Protein AF-A0A4Y2C3M4-F1 (afdb_monomer_lite)

Sequence (112 aa):
MERENYKQCSCSTTVNTCKIFLRSLITLNELILRLKEQERGSSRIVQQREESSLNKMRYDCFNKLVGQASSAILFSKLPPTTEATHQHYLRTFHQEQTWQGQCLNPSSWGWK

Foldseek 3Di:
DDDDPPPPPPPVVVVVVVVVVVVVVVVVVVVVVVVVVVVVVVVVVVLVVVLVVLVVQQVVQVVVCVVPDPDDDDPVSGDDHSVVVVVVVLVVVCVVCVVVVNPDPSVVSVDD

Organism: Araneus ventricosus (NCBI:txid182803)

Structure (mmCIF, N/CA/C/O backbone):
data_AF-A0A4Y2C3M4-F1
#
_entry.id   AF-A0A4Y2C3M4-F1
#
loop_
_atom_site.group_PDB
_atom_site.id
_atom_site.type_symbol
_atom_site.label_atom_id
_atom_site.label_alt_id
_atom_site.label_comp_id
_atom_site.label_asym_id
_atom_site.label_entity_id
_atom_site.label_seq_id
_atom_site.pdbx_PDB_ins_code
_atom_site.Cartn_x
_atom_site.Cartn_y
_atom_site.Cartn_z
_atom_site.occupancy
_atom_site.B_iso_or_equiv
_atom_site.auth_seq_id
_atom_site.auth_comp_id
_atom_site.auth_asym_id
_atom_site.auth_atom_id
_atom_site.pdbx_PDB_model_num
ATOM 1 N N . MET A 1 1 ? 35.679 -3.285 -65.256 1.00 35.97 1 MET A N 1
ATOM 2 C CA . MET A 1 1 ? 36.237 -3.999 -64.087 1.00 35.97 1 MET A CA 1
ATOM 3 C C . MET A 1 1 ? 36.825 -2.938 -63.169 1.00 35.97 1 MET A C 1
ATOM 5 O O . MET A 1 1 ? 37.995 -2.597 -63.287 1.00 35.97 1 MET A O 1
ATOM 9 N N . GLU A 1 2 ? 35.969 -2.312 -62.364 1.00 39.72 2 GLU A N 1
ATOM 10 C CA . GLU A 1 2 ? 36.340 -1.224 -61.455 1.00 39.72 2 GL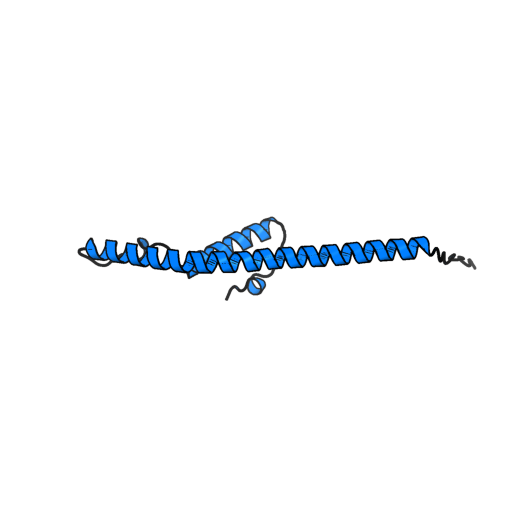U A CA 1
ATOM 11 C C . GLU A 1 2 ? 36.899 -1.834 -60.168 1.00 39.72 2 GLU A C 1
ATOM 13 O O . GLU A 1 2 ? 36.221 -2.598 -59.486 1.00 39.72 2 GLU A O 1
ATOM 18 N N . ARG A 1 3 ? 38.171 -1.559 -59.863 1.00 42.91 3 ARG A N 1
ATOM 19 C CA . ARG A 1 3 ? 38.754 -1.860 -58.553 1.00 42.91 3 ARG A CA 1
ATOM 20 C C . ARG A 1 3 ? 38.624 -0.617 -57.691 1.00 42.91 3 ARG A C 1
ATOM 22 O O . ARG A 1 3 ? 39.464 0.278 -57.770 1.00 42.91 3 ARG A O 1
ATOM 29 N N . GLU A 1 4 ? 37.583 -0.579 -56.870 1.00 46.50 4 GLU A N 1
ATOM 30 C CA . GLU A 1 4 ? 37.468 0.397 -55.793 1.00 46.50 4 GLU A CA 1
ATOM 31 C C . GLU A 1 4 ? 38.593 0.159 -54.780 1.00 46.50 4 GLU A C 1
ATOM 33 O O . GLU A 1 4 ? 38.661 -0.853 -54.081 1.00 46.50 4 GLU A O 1
ATOM 38 N N . ASN A 1 5 ? 39.541 1.092 -54.756 1.00 43.75 5 ASN A N 1
ATOM 39 C CA . ASN A 1 5 ? 40.652 1.111 -53.821 1.00 43.75 5 ASN A CA 1
ATOM 40 C C . ASN A 1 5 ? 40.137 1.694 -52.497 1.00 43.75 5 ASN A C 1
ATOM 42 O O . ASN A 1 5 ? 40.229 2.901 -52.260 1.00 43.75 5 ASN A O 1
ATOM 46 N N . TYR A 1 6 ? 39.557 0.848 -51.644 1.00 48.50 6 TYR A N 1
ATOM 47 C CA . TYR A 1 6 ? 39.249 1.221 -50.265 1.00 48.50 6 TYR A CA 1
ATOM 48 C C . TYR A 1 6 ? 40.568 1.515 -49.545 1.00 48.50 6 TYR A C 1
ATOM 50 O O . TYR A 1 6 ? 41.274 0.618 -49.082 1.00 48.50 6 TYR A O 1
ATOM 58 N N . LYS A 1 7 ? 40.937 2.798 -49.486 1.00 51.00 7 LYS A N 1
ATOM 59 C CA . LYS A 1 7 ? 42.059 3.269 -48.680 1.00 51.00 7 LYS A CA 1
ATOM 60 C C . LYS A 1 7 ? 41.729 2.999 -47.217 1.00 51.00 7 LYS A C 1
ATOM 62 O O . LYS A 1 7 ? 40.990 3.751 -46.585 1.00 51.00 7 LYS A O 1
ATOM 67 N N . GLN A 1 8 ? 42.291 1.923 -46.680 1.00 48.84 8 GLN A N 1
ATOM 68 C CA . GLN A 1 8 ? 42.281 1.632 -45.255 1.00 48.84 8 GLN A CA 1
ATOM 69 C C . GLN A 1 8 ? 43.122 2.699 -44.541 1.00 48.84 8 GLN A C 1
ATOM 71 O O . GLN A 1 8 ? 44.339 2.584 -44.415 1.00 48.84 8 GLN A O 1
ATOM 76 N N . CYS A 1 9 ? 42.484 3.795 -44.133 1.00 42.91 9 CYS A N 1
ATOM 77 C CA . CYS A 1 9 ? 43.149 4.870 -43.412 1.00 42.91 9 CYS A CA 1
ATOM 78 C C . CYS A 1 9 ? 43.315 4.458 -41.942 1.00 42.91 9 CYS A C 1
ATOM 80 O O . CYS A 1 9 ? 42.418 4.642 -41.121 1.00 42.91 9 CYS A O 1
ATOM 82 N N . SER A 1 10 ? 44.466 3.878 -41.600 1.00 53.47 10 SER A N 1
ATOM 83 C CA . SER A 1 10 ? 44.860 3.598 -40.217 1.00 53.47 10 SER A CA 1
ATOM 84 C C . SER A 1 10 ? 45.382 4.873 -39.542 1.00 53.47 10 SER A C 1
ATOM 86 O O . SER A 1 10 ? 46.562 4.977 -39.203 1.00 53.47 10 SER A O 1
ATOM 88 N N . CYS A 1 11 ? 44.525 5.881 -39.370 1.00 47.59 11 CYS A N 1
ATOM 89 C CA . CYS A 1 11 ? 44.886 7.045 -38.567 1.00 47.59 11 CYS A CA 1
ATOM 90 C C . CYS A 1 11 ? 44.753 6.685 -37.080 1.00 47.59 11 CYS A C 1
ATOM 92 O O . CYS A 1 11 ? 43.653 6.540 -36.543 1.00 47.59 11 CYS A O 1
ATOM 94 N N . SER A 1 12 ? 45.900 6.519 -36.416 1.00 55.69 12 SER A N 1
ATOM 95 C CA . SER A 1 12 ? 46.014 6.165 -34.993 1.00 55.69 12 SER A CA 1
ATOM 96 C C . SER A 1 12 ? 45.238 7.134 -34.083 1.00 55.69 12 SER A C 1
ATOM 98 O O . SER A 1 12 ? 44.648 6.726 -33.084 1.00 55.69 12 SER A O 1
ATOM 100 N N . THR A 1 13 ? 45.142 8.409 -34.475 1.00 55.34 13 THR A N 1
ATOM 101 C CA . THR A 1 13 ? 44.369 9.444 -33.773 1.00 55.34 13 THR A CA 1
ATOM 102 C C . THR A 1 13 ? 42.882 9.107 -33.723 1.00 55.34 13 THR A C 1
ATOM 104 O O . THR A 1 13 ? 42.298 9.134 -32.648 1.00 55.34 13 THR A O 1
ATOM 107 N N . THR A 1 14 ? 42.278 8.691 -34.838 1.00 55.38 14 THR A N 1
ATOM 108 C CA . THR A 1 14 ? 40.847 8.353 -34.906 1.00 55.38 14 THR A CA 1
ATOM 109 C C . THR A 1 14 ? 40.521 7.132 -34.048 1.00 55.38 14 THR A C 1
ATOM 111 O O . THR A 1 14 ? 39.544 7.140 -33.306 1.00 55.38 14 THR A O 1
ATOM 114 N N . VAL A 1 15 ? 41.386 6.110 -34.062 1.00 59.03 15 VAL A N 1
ATOM 115 C CA . VAL A 1 15 ? 41.239 4.914 -33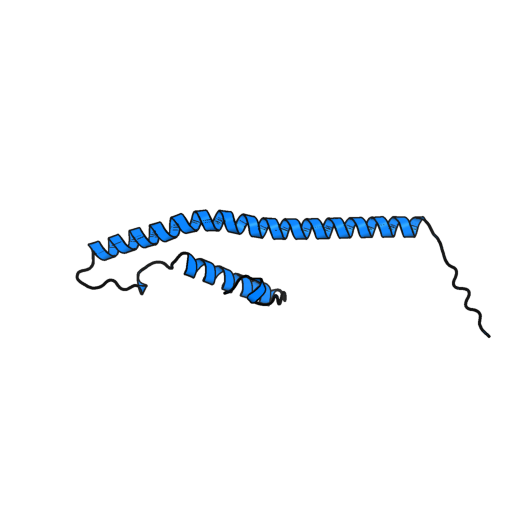.214 1.00 59.03 15 VAL A CA 1
ATOM 116 C C . VAL A 1 15 ? 41.347 5.269 -31.728 1.00 59.03 15 VAL A C 1
ATOM 118 O O . VAL A 1 15 ? 40.578 4.759 -30.911 1.00 59.03 15 VAL A O 1
ATOM 121 N N . ASN A 1 16 ? 42.273 6.157 -31.362 1.00 60.72 16 ASN A N 1
ATOM 122 C CA . ASN A 1 16 ? 42.449 6.594 -29.978 1.00 60.72 16 ASN A CA 1
ATOM 123 C C . ASN A 1 16 ? 41.280 7.468 -29.505 1.00 60.72 16 ASN A C 1
ATOM 125 O O . ASN A 1 16 ? 40.777 7.259 -28.403 1.00 60.72 16 ASN A O 1
ATOM 129 N N . THR A 1 17 ? 40.774 8.359 -30.356 1.00 60.50 17 THR A N 1
ATOM 130 C CA . THR A 1 17 ? 39.572 9.154 -30.088 1.00 60.50 17 THR A CA 1
ATOM 131 C C . THR A 1 17 ? 38.339 8.258 -29.926 1.00 60.50 17 THR A C 1
ATOM 133 O O . THR A 1 17 ? 37.620 8.395 -28.939 1.00 60.50 17 THR A O 1
ATOM 136 N N . CYS A 1 18 ? 38.134 7.263 -30.798 1.00 54.34 18 CYS A N 1
ATOM 137 C CA . CYS A 1 18 ? 37.051 6.282 -30.654 1.00 54.34 18 CYS A CA 1
ATOM 138 C C . CYS A 1 18 ? 37.158 5.479 -29.347 1.00 54.34 18 CYS A C 1
ATOM 140 O O . CYS A 1 18 ? 36.152 5.267 -28.674 1.00 54.34 18 CYS A O 1
ATOM 142 N N . LYS A 1 19 ? 38.366 5.077 -28.932 1.00 63.88 19 LYS A N 1
ATOM 143 C CA . LYS A 1 19 ? 38.585 4.402 -27.640 1.00 63.88 19 LY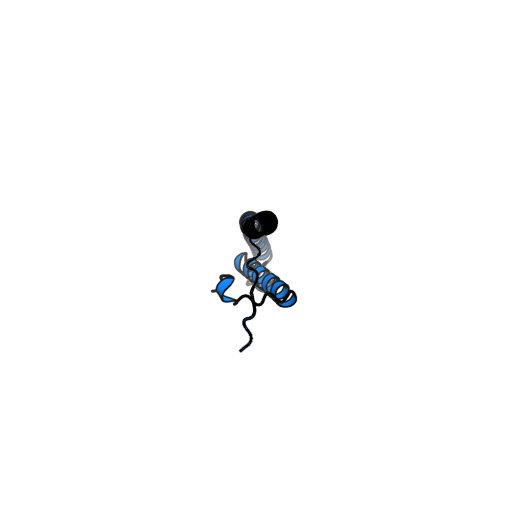S A CA 1
ATOM 144 C C . LYS A 1 19 ? 38.264 5.303 -26.445 1.00 63.88 19 LYS A C 1
ATOM 146 O O . LYS A 1 19 ? 37.734 4.808 -25.452 1.00 63.88 19 LYS A O 1
ATOM 151 N N . ILE A 1 20 ? 38.570 6.599 -26.526 1.00 67.94 20 ILE A N 1
ATOM 152 C CA . ILE A 1 20 ? 38.227 7.579 -25.484 1.00 67.94 20 ILE A CA 1
ATOM 153 C C . ILE A 1 20 ? 36.707 7.738 -25.388 1.00 67.94 20 ILE A C 1
ATOM 155 O O . ILE A 1 20 ? 36.163 7.635 -24.291 1.00 67.94 20 ILE A O 1
ATOM 159 N N . PHE A 1 21 ? 36.014 7.896 -26.520 1.00 70.88 21 PHE A N 1
ATOM 160 C CA . PHE A 1 21 ? 34.551 7.983 -26.545 1.00 70.88 21 PHE A CA 1
ATOM 161 C C . PHE A 1 21 ? 33.887 6.724 -25.987 1.00 70.88 21 PHE A C 1
ATOM 163 O O . PHE A 1 21 ? 32.994 6.826 -25.153 1.00 70.88 21 PHE A O 1
ATOM 170 N N . LEU A 1 22 ? 34.362 5.537 -26.368 1.00 71.62 22 LEU A N 1
ATOM 171 C CA . LEU A 1 22 ? 33.828 4.278 -25.848 1.00 71.62 22 LEU A CA 1
ATOM 172 C C . LEU A 1 22 ? 34.037 4.141 -24.337 1.00 71.62 22 LEU A C 1
ATOM 174 O O . LEU A 1 22 ? 33.106 3.771 -23.630 1.00 71.62 22 LEU A O 1
ATOM 178 N N . ARG A 1 23 ? 35.220 4.492 -23.820 1.00 75.88 23 ARG A N 1
ATOM 179 C CA . ARG A 1 23 ? 35.475 4.500 -22.370 1.00 75.88 23 ARG A CA 1
ATOM 180 C C . ARG A 1 23 ? 34.566 5.486 -21.643 1.00 75.88 23 ARG A C 1
ATOM 182 O O . ARG A 1 23 ? 34.001 5.132 -20.618 1.00 75.88 23 ARG A O 1
ATOM 189 N N . SER A 1 24 ? 34.376 6.679 -22.204 1.00 74.81 24 SER A N 1
ATOM 190 C CA . SER A 1 24 ? 33.494 7.700 -21.636 1.00 74.81 24 SER A CA 1
ATOM 191 C C . SER A 1 24 ? 32.028 7.242 -21.603 1.00 74.81 24 SER A C 1
ATOM 193 O O . SER A 1 24 ? 31.361 7.406 -20.585 1.00 74.81 24 SER A O 1
ATOM 195 N N . LEU A 1 25 ? 31.555 6.572 -22.660 1.00 68.50 25 LEU A N 1
ATOM 196 C CA . LEU A 1 25 ? 30.211 5.986 -22.725 1.00 68.50 25 LEU A CA 1
ATOM 197 C C . LEU A 1 25 ? 30.023 4.824 -21.738 1.00 68.50 25 LEU A C 1
ATOM 199 O O . LEU A 1 25 ? 28.975 4.726 -21.104 1.00 68.50 25 LEU A O 1
ATOM 203 N N . ILE A 1 26 ? 31.035 3.968 -21.567 1.00 77.44 26 ILE A N 1
ATOM 204 C CA . ILE A 1 26 ? 31.006 2.878 -20.579 1.00 77.44 26 ILE A CA 1
ATOM 205 C C . ILE A 1 26 ? 30.920 3.452 -19.161 1.00 77.44 26 ILE A C 1
ATOM 207 O O . ILE A 1 26 ? 30.052 3.045 -18.393 1.00 77.44 26 ILE A O 1
ATOM 211 N N . THR A 1 27 ? 31.747 4.450 -18.832 1.00 80.81 27 THR A N 1
ATOM 212 C CA . THR A 1 27 ? 31.708 5.116 -17.523 1.00 80.81 27 THR A CA 1
ATOM 213 C C . THR A 1 27 ? 30.364 5.807 -17.273 1.00 80.81 27 THR A C 1
ATOM 215 O O . THR A 1 27 ? 29.829 5.715 -16.171 1.00 80.81 27 THR A O 1
ATOM 218 N N . LEU A 1 28 ? 29.772 6.450 -18.284 1.00 73.81 28 LEU A N 1
ATOM 219 C CA . LEU A 1 28 ? 28.437 7.049 -18.177 1.00 73.81 28 LEU A CA 1
ATOM 220 C C . LEU A 1 28 ? 27.356 6.005 -17.876 1.00 73.81 28 LEU A C 1
ATOM 222 O O . LEU A 1 28 ? 26.544 6.210 -16.977 1.00 73.81 28 LEU A O 1
ATOM 226 N N . ASN A 1 29 ? 27.371 4.871 -18.575 1.00 65.38 29 ASN A N 1
ATOM 227 C CA . ASN A 1 29 ? 26.412 3.793 -18.339 1.00 65.38 29 ASN A CA 1
ATOM 228 C C . ASN A 1 29 ? 26.565 3.178 -16.940 1.00 65.38 29 ASN A C 1
ATOM 230 O O . ASN A 1 29 ? 25.562 2.915 -16.279 1.00 65.38 29 ASN A O 1
ATOM 234 N N . GLU A 1 30 ? 27.794 3.003 -16.449 1.00 77.19 30 GLU A N 1
ATOM 235 C CA . GLU A 1 30 ? 28.039 2.542 -15.077 1.00 77.19 30 GLU A CA 1
ATOM 236 C C . GLU A 1 30 ? 27.532 3.538 -14.026 1.00 77.19 30 GLU A C 1
ATOM 238 O O . GLU A 1 30 ? 26.942 3.127 -13.028 1.00 77.19 30 GLU A O 1
ATOM 243 N N . LEU A 1 31 ? 27.715 4.843 -14.244 1.00 73.69 31 LEU A N 1
ATOM 244 C CA . LEU A 1 31 ? 27.201 5.876 -13.341 1.00 73.69 31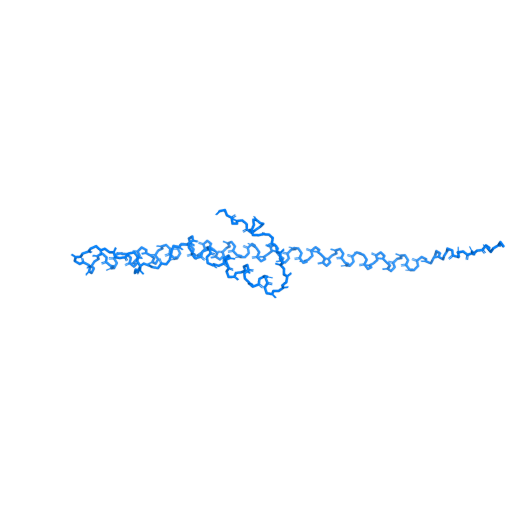 LEU A CA 1
ATOM 245 C C . LEU A 1 31 ? 25.669 5.918 -13.338 1.00 73.69 31 LEU A C 1
ATOM 247 O O . LEU A 1 31 ? 25.065 6.016 -12.273 1.00 73.69 31 LEU A O 1
ATOM 251 N N . ILE A 1 32 ? 25.035 5.774 -14.502 1.00 76.00 32 ILE A N 1
ATOM 252 C CA . ILE A 1 32 ? 23.572 5.694 -14.620 1.00 76.00 32 ILE A CA 1
ATOM 253 C C . ILE A 1 32 ? 23.033 4.452 -13.897 1.00 76.00 32 ILE A C 1
ATOM 255 O O . ILE A 1 32 ? 22.019 4.535 -13.203 1.00 76.00 32 ILE A O 1
ATOM 259 N N . LEU A 1 33 ? 23.713 3.307 -14.012 1.00 67.94 33 LEU A N 1
ATOM 260 C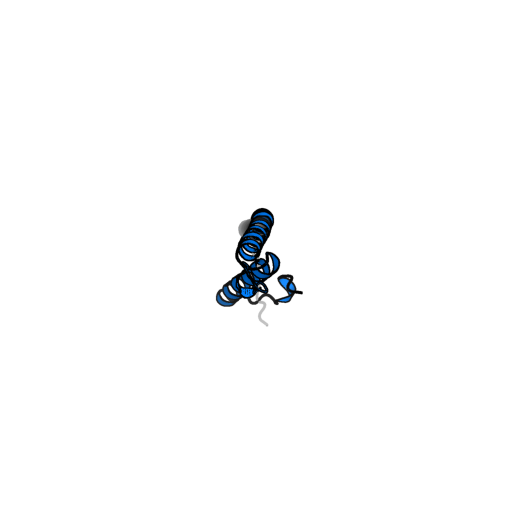 CA . LEU A 1 33 ? 23.340 2.090 -13.288 1.00 67.94 33 LEU A CA 1
ATOM 261 C C . LEU A 1 33 ? 23.483 2.265 -11.771 1.00 67.94 33 LEU A C 1
ATOM 263 O O . LEU A 1 33 ? 22.551 1.931 -11.043 1.00 67.94 33 LEU A O 1
ATOM 267 N N . ARG A 1 34 ? 24.580 2.871 -11.299 1.00 70.69 34 ARG A N 1
ATOM 268 C CA . ARG A 1 34 ? 24.795 3.167 -9.871 1.00 70.69 34 ARG A CA 1
ATOM 269 C C . ARG A 1 34 ? 23.768 4.153 -9.314 1.00 70.69 34 ARG A C 1
ATOM 271 O O . ARG A 1 34 ? 23.289 3.956 -8.203 1.00 70.69 34 ARG A O 1
ATOM 278 N N . LEU A 1 35 ? 23.375 5.172 -10.082 1.00 65.12 35 LEU A N 1
ATOM 279 C CA . LEU A 1 35 ? 22.304 6.096 -9.691 1.00 65.12 35 LEU A CA 1
ATOM 280 C C . LEU A 1 35 ? 20.951 5.373 -9.587 1.00 65.12 35 LEU A C 1
ATOM 282 O O . LEU A 1 35 ? 20.259 5.519 -8.581 1.00 65.12 35 LEU A O 1
ATOM 286 N N . LYS A 1 36 ? 20.621 4.499 -10.550 1.00 63.50 36 LYS A N 1
ATOM 287 C CA . LYS A 1 36 ? 19.416 3.646 -10.495 1.00 63.50 36 LYS A CA 1
ATOM 288 C C . LYS A 1 36 ? 19.433 2.627 -9.348 1.00 63.50 36 LYS A C 1
ATOM 290 O O . LYS A 1 36 ? 18.372 2.183 -8.904 1.00 63.50 36 LYS A O 1
ATOM 295 N N . GLU A 1 37 ? 20.606 2.188 -8.901 1.00 63.50 37 GLU A N 1
ATOM 296 C CA . GLU A 1 37 ? 20.761 1.325 -7.722 1.00 63.50 37 GLU A CA 1
ATOM 297 C C . GLU A 1 37 ? 20.643 2.118 -6.419 1.00 63.50 37 GLU A C 1
ATOM 299 O O . GLU A 1 37 ? 20.024 1.642 -5.468 1.00 63.50 37 GLU A O 1
ATOM 304 N N . GLN A 1 38 ? 21.160 3.346 -6.382 1.00 51.78 38 GLN A N 1
ATOM 305 C CA . GLN A 1 38 ? 21.068 4.231 -5.226 1.00 51.78 38 GLN A CA 1
ATOM 306 C C . GLN A 1 38 ? 19.631 4.713 -4.977 1.00 51.78 38 GLN A C 1
ATOM 308 O O . GLN A 1 38 ? 19.207 4.767 -3.824 1.00 51.78 38 GLN A O 1
ATOM 313 N N . GLU A 1 39 ? 18.841 4.966 -6.023 1.00 55.88 39 GLU A N 1
ATOM 314 C CA . GLU A 1 39 ? 17.396 5.218 -5.897 1.00 55.88 39 GLU A CA 1
ATOM 315 C C . GLU A 1 39 ? 16.650 3.996 -5.330 1.00 55.88 39 GLU A C 1
ATOM 317 O O . GLU A 1 39 ? 15.821 4.131 -4.427 1.00 55.88 39 GLU A O 1
ATOM 322 N N . ARG A 1 40 ? 17.010 2.781 -5.771 1.00 53.19 40 ARG A N 1
ATOM 323 C CA . ARG A 1 40 ? 16.466 1.523 -5.224 1.00 53.19 40 ARG A CA 1
ATOM 324 C C . ARG A 1 40 ? 16.889 1.266 -3.773 1.00 53.19 40 ARG A C 1
ATOM 326 O O . ARG A 1 40 ? 16.100 0.743 -2.988 1.00 53.19 40 ARG A O 1
ATOM 333 N N . GLY A 1 41 ? 18.113 1.637 -3.398 1.00 46.22 41 GLY A N 1
ATOM 334 C CA . GLY A 1 41 ? 18.628 1.523 -2.031 1.00 46.22 41 GLY A CA 1
ATOM 335 C C . GLY A 1 41 ? 18.023 2.550 -1.069 1.00 46.22 41 GLY A C 1
ATOM 336 O O . GLY A 1 41 ? 17.677 2.201 0.058 1.00 46.22 41 G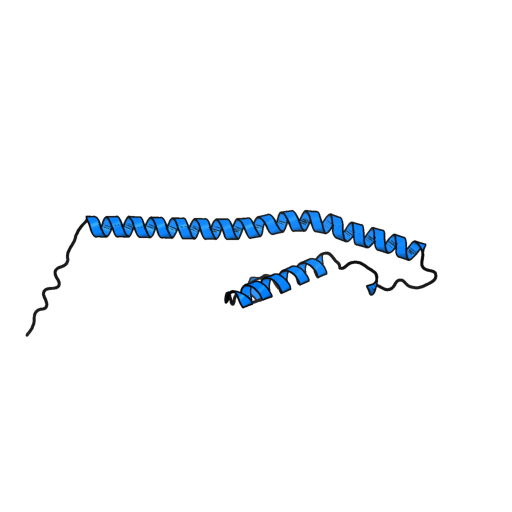LY A O 1
ATOM 337 N N . SER A 1 42 ? 17.829 3.790 -1.525 1.00 46.25 42 SER A N 1
ATOM 338 C CA . SER A 1 42 ? 17.190 4.868 -0.757 1.00 46.25 42 SER A CA 1
ATOM 339 C C . SER A 1 42 ? 15.718 4.556 -0.460 1.00 46.25 42 SER A C 1
ATOM 341 O O . SER A 1 42 ? 15.261 4.727 0.671 1.00 46.25 42 SER A O 1
ATOM 343 N N . SER A 1 43 ? 15.008 3.971 -1.433 1.00 51.41 43 SER A N 1
ATOM 344 C CA . SER A 1 43 ? 13.636 3.478 -1.261 1.00 51.41 43 SER A CA 1
ATOM 345 C C . SER A 1 43 ? 13.508 2.482 -0.094 1.00 51.41 43 SER A C 1
ATOM 347 O O . SER A 1 43 ? 12.619 2.632 0.739 1.00 51.41 43 SER A O 1
ATOM 349 N N . ARG A 1 44 ? 14.453 1.542 0.068 1.00 49.72 44 ARG A N 1
ATOM 350 C CA . ARG A 1 44 ? 14.428 0.550 1.165 1.00 49.72 44 ARG A CA 1
ATOM 351 C C . ARG A 1 44 ? 14.575 1.148 2.567 1.00 49.72 44 ARG A C 1
ATOM 353 O O . ARG A 1 44 ? 13.947 0.661 3.505 1.00 49.72 44 ARG A O 1
ATOM 360 N N . ILE A 1 45 ? 15.413 2.173 2.727 1.00 49.50 45 ILE A N 1
ATOM 361 C CA . ILE A 1 45 ? 15.666 2.800 4.036 1.00 49.50 45 ILE A CA 1
ATOM 362 C C . ILE A 1 45 ? 14.471 3.673 4.449 1.00 49.50 45 ILE A C 1
ATOM 364 O O . ILE A 1 45 ? 14.093 3.695 5.622 1.00 49.50 45 ILE A O 1
ATOM 368 N N . VAL A 1 46 ? 13.843 4.352 3.483 1.00 50.06 46 VAL A N 1
ATOM 369 C CA . VAL A 1 46 ? 12.604 5.115 3.700 1.00 50.06 46 VAL A CA 1
ATOM 370 C C . VAL A 1 46 ? 11.442 4.173 4.027 1.00 50.06 46 VAL A C 1
ATOM 372 O O . VAL A 1 46 ? 10.751 4.406 5.018 1.00 50.06 46 VAL A O 1
ATOM 375 N N . GLN A 1 47 ? 11.316 3.057 3.298 1.00 52.09 47 GLN A N 1
ATOM 376 C CA . GLN A 1 47 ? 10.299 2.034 3.544 1.00 52.09 47 GLN A CA 1
ATOM 377 C C . GLN A 1 47 ? 10.342 1.532 4.990 1.00 52.09 47 GLN A C 1
ATOM 379 O O . GLN A 1 47 ? 9.366 1.720 5.704 1.00 52.09 47 GLN A O 1
ATOM 384 N N . GLN A 1 48 ? 11.473 1.003 5.477 1.00 51.91 48 GLN A N 1
ATOM 385 C CA . GLN A 1 48 ? 11.568 0.434 6.837 1.00 51.91 48 GLN A CA 1
ATOM 386 C C . GLN A 1 48 ? 11.228 1.431 7.958 1.00 51.91 48 GLN A C 1
ATOM 388 O O . GLN A 1 48 ? 10.644 1.064 8.985 1.00 51.91 48 GLN A O 1
ATOM 393 N N . ARG A 1 49 ? 11.572 2.710 7.775 1.00 53.09 49 ARG A N 1
ATOM 394 C CA . ARG A 1 49 ? 11.255 3.762 8.747 1.00 53.09 49 ARG A CA 1
ATOM 395 C C . ARG A 1 49 ? 9.768 4.124 8.719 1.00 53.09 49 ARG A C 1
ATOM 397 O O . ARG A 1 49 ? 9.187 4.354 9.778 1.00 53.09 49 ARG A O 1
ATOM 404 N N . GLU A 1 50 ? 9.140 4.111 7.547 1.00 56.50 50 GLU A N 1
ATOM 405 C CA . GLU A 1 50 ? 7.696 4.305 7.400 1.00 56.50 50 GLU A CA 1
ATOM 406 C C . GLU A 1 50 ? 6.879 3.110 7.901 1.00 56.50 50 GLU A C 1
ATOM 408 O O . GLU A 1 50 ? 5.860 3.341 8.552 1.00 56.50 50 GLU A O 1
ATOM 413 N N . GLU A 1 51 ? 7.323 1.860 7.695 1.00 56.41 51 GLU A N 1
ATOM 414 C CA . GLU A 1 51 ? 6.576 0.655 8.108 1.00 56.41 51 GLU A CA 1
ATOM 415 C C . GLU A 1 51 ? 6.342 0.619 9.621 1.00 56.41 51 GLU A C 1
ATOM 417 O O . GLU A 1 51 ? 5.235 0.329 10.088 1.00 56.41 51 GLU A O 1
ATOM 422 N N . SER A 1 52 ? 7.382 0.955 10.393 1.00 60.97 52 SER A N 1
ATOM 423 C CA . SER A 1 52 ? 7.294 1.050 11.854 1.00 60.97 52 SER A CA 1
ATOM 424 C C . SER A 1 52 ? 6.392 2.204 12.310 1.00 60.97 52 SER A C 1
ATOM 426 O O . SER A 1 52 ? 5.754 2.106 13.360 1.00 60.97 52 SER A O 1
ATOM 428 N N . SER A 1 53 ? 6.257 3.261 11.499 1.00 79.06 53 SER A N 1
ATOM 429 C CA . SER A 1 53 ? 5.393 4.408 11.795 1.00 79.06 53 SER A CA 1
ATOM 430 C C . SER A 1 53 ? 3.918 4.166 11.428 1.00 79.06 53 SER A C 1
ATOM 432 O O . SER A 1 53 ? 3.032 4.479 12.224 1.00 79.06 53 SER A O 1
ATOM 434 N N . LEU A 1 54 ? 3.638 3.546 10.272 1.00 83.88 54 LEU A N 1
ATOM 435 C CA . LEU A 1 54 ? 2.285 3.304 9.761 1.00 83.88 54 LEU A CA 1
ATOM 436 C C . LEU A 1 54 ? 1.563 2.237 10.576 1.00 83.88 54 LEU A C 1
ATOM 438 O O . LEU A 1 54 ? 0.413 2.438 10.966 1.00 83.88 54 LEU A O 1
ATOM 442 N N . ASN A 1 55 ? 2.240 1.130 10.889 1.00 87.12 55 ASN A N 1
ATOM 443 C CA . ASN A 1 55 ? 1.654 0.076 11.715 1.00 87.12 55 ASN A CA 1
ATOM 444 C C . ASN A 1 55 ? 1.331 0.589 13.121 1.00 87.12 55 ASN A C 1
ATOM 446 O O . ASN A 1 55 ? 0.251 0.312 13.645 1.00 87.12 55 ASN A O 1
ATOM 450 N N . LYS A 1 56 ? 2.223 1.404 13.698 1.00 88.38 56 LYS A N 1
ATOM 451 C CA . LYS A 1 56 ? 1.980 2.059 14.985 1.00 88.38 56 LYS A CA 1
ATOM 452 C C . LYS A 1 56 ? 0.786 3.012 14.913 1.00 88.38 56 LYS A C 1
ATOM 454 O O . LYS A 1 56 ? -0.100 2.929 15.755 1.00 88.38 56 LYS A O 1
ATOM 459 N N . MET A 1 57 ? 0.701 3.853 13.883 1.00 89.00 57 MET A N 1
ATOM 460 C CA . MET A 1 57 ? -0.436 4.758 13.684 1.00 89.00 57 MET A CA 1
ATOM 461 C C . MET A 1 57 ? -1.758 3.999 13.505 1.00 89.00 57 MET A C 1
ATOM 463 O O . MET A 1 57 ? -2.790 4.404 14.042 1.00 89.00 57 MET A O 1
ATOM 467 N N . ARG A 1 58 ? -1.735 2.875 12.781 1.00 91.12 58 ARG A N 1
ATOM 468 C CA . ARG A 1 58 ? -2.906 2.017 12.580 1.00 91.12 58 ARG A CA 1
ATOM 469 C C . ARG A 1 58 ? -3.351 1.364 13.893 1.00 91.12 58 ARG A C 1
ATOM 471 O O . ARG A 1 58 ? -4.550 1.323 14.159 1.00 91.12 58 ARG A O 1
ATOM 478 N N . TYR A 1 59 ? -2.408 0.926 14.727 1.00 90.38 59 TYR A N 1
ATOM 479 C CA . TYR A 1 59 ? -2.672 0.396 16.069 1.00 90.38 59 TYR A CA 1
ATOM 480 C C . TYR A 1 59 ? -3.226 1.463 17.026 1.00 90.38 59 TYR A C 1
ATOM 482 O O . TYR A 1 59 ? -4.251 1.243 17.669 1.00 90.38 59 TYR A O 1
ATOM 490 N N . ASP A 1 60 ? -2.612 2.645 17.068 1.00 91.56 60 ASP A N 1
ATOM 491 C CA . ASP A 1 60 ? -3.062 3.764 17.903 1.00 91.56 60 ASP A CA 1
ATOM 492 C C . ASP A 1 60 ? -4.487 4.206 17.498 1.00 91.56 60 ASP A C 1
ATOM 494 O O . ASP A 1 60 ? -5.353 4.425 18.350 1.00 91.56 60 ASP A O 1
ATOM 498 N N . CYS A 1 61 ? -4.775 4.252 16.190 1.00 91.12 61 CYS A N 1
ATOM 499 C CA . CYS A 1 61 ? -6.112 4.523 15.658 1.00 91.12 61 CYS A CA 1
ATOM 500 C C . CYS A 1 61 ? -7.122 3.437 16.050 1.00 91.12 61 CYS A C 1
ATOM 502 O O . CYS A 1 61 ? -8.227 3.757 16.489 1.00 91.12 61 CYS A O 1
ATOM 504 N N . PHE A 1 62 ? -6.736 2.164 15.945 1.00 92.06 62 PHE A N 1
ATOM 505 C CA . PHE A 1 62 ? -7.574 1.047 16.364 1.00 92.06 62 PHE A CA 1
ATOM 506 C C . PHE A 1 62 ? -7.946 1.151 17.846 1.00 92.06 62 PHE A C 1
ATOM 508 O O . PHE A 1 62 ? -9.129 1.125 18.165 1.00 92.06 62 PHE A O 1
ATOM 515 N N . ASN A 1 63 ? -6.977 1.364 18.740 1.00 92.88 63 ASN A N 1
ATOM 516 C CA . ASN A 1 63 ? -7.244 1.496 20.177 1.00 92.88 63 ASN A CA 1
ATOM 517 C C . ASN A 1 63 ? -8.168 2.671 20.496 1.00 92.88 63 ASN A C 1
ATOM 519 O O . ASN A 1 63 ? -9.060 2.553 21.336 1.00 92.88 63 ASN A O 1
ATOM 523 N N . LYS A 1 64 ? -7.999 3.795 19.792 1.00 91.19 64 LYS A N 1
ATOM 524 C CA . LYS A 1 64 ? -8.903 4.940 19.918 1.00 91.19 64 LYS A CA 1
ATOM 525 C C . LYS A 1 64 ? -10.328 4.582 19.492 1.00 91.19 64 LYS A C 1
ATOM 527 O O . LYS A 1 64 ? -11.271 4.953 20.182 1.00 91.19 64 LYS A O 1
ATOM 532 N N . LEU A 1 65 ? -10.488 3.852 18.387 1.00 91.00 65 LEU A N 1
ATOM 533 C CA . LEU A 1 65 ? -11.797 3.396 17.915 1.00 91.00 65 LEU A CA 1
ATOM 534 C C . LEU A 1 65 ? -12.426 2.388 18.882 1.00 91.00 65 LEU A C 1
ATOM 536 O O . LEU A 1 65 ? -13.607 2.524 19.177 1.00 91.00 65 LEU A O 1
ATOM 540 N N . VAL A 1 66 ? -11.652 1.439 19.421 1.00 91.69 66 VAL A N 1
ATOM 541 C CA . VAL A 1 66 ? -12.112 0.493 20.456 1.00 91.69 66 VAL A CA 1
ATOM 542 C C . VAL A 1 66 ? -12.609 1.240 21.688 1.00 91.69 66 VAL A C 1
ATOM 544 O O . VAL A 1 66 ? -13.706 0.967 22.158 1.00 91.69 66 VAL A O 1
ATOM 547 N N . GLY A 1 67 ? -11.842 2.214 22.185 1.00 89.50 67 GLY A N 1
ATOM 548 C CA . GLY A 1 67 ? -12.215 2.981 23.376 1.00 89.50 67 GLY A CA 1
ATOM 549 C C . GLY A 1 67 ? -13.451 3.870 23.195 1.00 89.50 67 GLY A C 1
ATOM 550 O O . GLY A 1 67 ? -14.050 4.282 24.183 1.00 89.50 67 GLY A O 1
ATOM 551 N N . GLN A 1 68 ? -13.836 4.175 21.953 1.00 86.50 68 GLN A N 1
ATOM 552 C CA . GLN A 1 68 ? -14.977 5.038 21.623 1.00 86.50 68 GLN A CA 1
ATOM 553 C C . GLN A 1 68 ? -16.208 4.270 21.126 1.00 86.50 68 GLN A C 1
ATOM 555 O O . GLN A 1 68 ? -17.298 4.841 21.069 1.00 86.50 68 GLN A O 1
ATOM 560 N N . ALA A 1 69 ? -16.056 3.015 20.708 1.00 80.69 69 ALA A N 1
ATOM 561 C CA . ALA A 1 69 ? -17.116 2.280 20.036 1.00 80.69 69 ALA A CA 1
ATOM 562 C C . ALA A 1 69 ? -17.993 1.499 21.024 1.00 80.69 69 ALA A C 1
ATOM 564 O O . ALA A 1 69 ? -17.506 0.747 21.860 1.00 80.69 69 ALA A O 1
ATOM 565 N N . SER A 1 70 ? -19.310 1.611 20.856 1.00 73.44 70 SER A N 1
ATOM 566 C CA . SER A 1 70 ? -20.305 0.728 21.483 1.00 73.44 70 SER A CA 1
ATOM 567 C C . SER A 1 70 ? -20.680 -0.475 20.600 1.00 73.44 70 SER A C 1
ATOM 569 O O . SER A 1 70 ? -21.558 -1.257 20.954 1.00 73.44 70 SER A O 1
ATOM 571 N N . SER A 1 71 ? -20.054 -0.608 19.424 1.00 80.75 71 SER A N 1
ATOM 572 C CA . SER A 1 71 ? -20.364 -1.611 18.395 1.00 80.75 71 SER A CA 1
ATOM 573 C C . SER A 1 71 ? -19.121 -1.982 17.570 1.00 80.75 71 SER A C 1
ATOM 575 O O . SER A 1 71 ? -18.022 -1.491 17.831 1.00 80.75 71 SER A O 1
ATOM 577 N N . ALA A 1 72 ? -19.278 -2.874 16.587 1.00 87.56 72 ALA A N 1
ATOM 578 C CA . ALA A 1 72 ? -18.175 -3.379 15.772 1.00 87.56 72 ALA A CA 1
ATOM 579 C C . ALA A 1 72 ? -17.400 -2.263 15.044 1.00 87.56 72 ALA A C 1
ATOM 581 O O . ALA A 1 72 ? -17.975 -1.338 14.466 1.00 87.56 72 ALA A O 1
ATOM 582 N N . ILE A 1 73 ? -16.071 -2.380 15.032 1.00 86.88 73 ILE A N 1
ATOM 583 C CA . ILE A 1 73 ? -15.188 -1.405 14.389 1.00 86.88 73 ILE A CA 1
ATOM 584 C C . ILE A 1 73 ? -15.186 -1.622 12.880 1.00 86.88 73 ILE A C 1
ATOM 586 O O . ILE A 1 73 ? -14.888 -2.706 12.383 1.00 86.88 73 ILE A O 1
ATOM 590 N N . LEU A 1 74 ? -15.466 -0.551 12.143 1.00 87.50 74 LEU A N 1
ATOM 591 C CA . LEU A 1 74 ? -15.383 -0.539 10.688 1.00 87.50 74 LEU A CA 1
ATOM 592 C C . LEU A 1 74 ? -13.922 -0.461 10.234 1.00 87.50 74 LEU A C 1
ATOM 594 O O . LEU A 1 74 ? -13.228 0.516 10.520 1.00 87.50 74 LEU A O 1
ATOM 598 N N . PHE A 1 75 ? -13.483 -1.445 9.448 1.00 84.25 75 PHE A N 1
ATOM 599 C CA . PHE A 1 75 ? -12.128 -1.484 8.887 1.00 84.25 75 PHE A CA 1
ATOM 600 C C . PHE A 1 75 ? -11.805 -0.303 7.964 1.00 84.25 75 PHE A C 1
ATOM 602 O O . PHE A 1 75 ? -10.641 0.070 7.851 1.00 84.25 75 PHE A O 1
ATOM 609 N N . SER A 1 76 ? -12.813 0.322 7.350 1.00 88.19 76 SER A N 1
ATOM 610 C CA . SER A 1 76 ? -12.644 1.514 6.506 1.00 88.19 76 SER A CA 1
ATOM 611 C C . SER A 1 76 ? -12.168 2.751 7.271 1.00 88.19 76 SER A C 1
ATOM 613 O O . SER A 1 76 ? -11.679 3.692 6.654 1.00 88.19 76 SER A O 1
ATOM 615 N N . LYS A 1 77 ? -12.295 2.766 8.605 1.00 87.06 77 LYS A N 1
ATOM 616 C CA . LYS A 1 77 ? -11.801 3.858 9.456 1.00 87.06 77 LYS A CA 1
ATOM 617 C C . LYS A 1 77 ? -10.327 3.706 9.832 1.00 87.06 77 LYS A C 1
ATOM 619 O O . LYS A 1 77 ? -9.764 4.624 10.421 1.00 87.06 77 LYS A O 1
ATOM 624 N N . LEU A 1 78 ? -9.712 2.562 9.528 1.00 89.44 78 LEU A N 1
ATOM 625 C CA . LEU A 1 78 ? -8.298 2.342 9.802 1.00 89.44 78 LEU A CA 1
ATOM 626 C C . LEU A 1 78 ? -7.438 2.915 8.663 1.00 89.44 78 LEU A C 1
ATOM 628 O O . LEU A 1 78 ? -7.774 2.713 7.494 1.00 89.44 78 LEU A O 1
ATOM 632 N N . PRO A 1 79 ? -6.298 3.560 8.977 1.00 88.38 79 PRO A N 1
ATOM 633 C CA . PRO A 1 79 ? -5.281 3.914 7.984 1.00 88.38 79 PRO A CA 1
ATOM 634 C C . PRO A 1 79 ? -4.856 2.690 7.165 1.00 88.38 79 PRO A C 1
ATOM 636 O O . PRO A 1 79 ? -4.888 1.604 7.735 1.00 88.38 79 PRO A O 1
ATOM 639 N N . PRO A 1 80 ? -4.420 2.811 5.894 1.00 88.50 80 PRO A N 1
ATOM 640 C CA . PRO A 1 80 ? -3.989 1.678 5.064 1.00 88.50 80 PRO A CA 1
ATOM 641 C C . PRO A 1 80 ? -2.868 0.857 5.719 1.00 88.50 80 PRO A C 1
ATOM 643 O O . PRO A 1 80 ? -2.140 1.343 6.583 1.00 88.50 80 PRO A O 1
ATOM 646 N N . THR A 1 81 ? -2.774 -0.428 5.366 1.00 88.81 81 THR A N 1
ATOM 647 C CA . THR A 1 81 ? -1.662 -1.262 5.837 1.00 88.81 81 THR A CA 1
ATOM 648 C C . THR A 1 81 ? -0.394 -0.825 5.124 1.00 88.81 81 THR A C 1
ATOM 650 O O . THR A 1 81 ? -0.460 -0.331 4.000 1.00 88.81 81 THR A O 1
ATOM 653 N N . THR A 1 82 ? 0.760 -1.064 5.740 1.00 85.50 82 THR A N 1
ATOM 654 C CA . THR A 1 82 ? 2.056 -0.858 5.086 1.00 85.50 82 THR A CA 1
ATOM 655 C C . THR A 1 82 ? 2.107 -1.524 3.710 1.00 85.50 82 THR A C 1
ATOM 657 O O . THR A 1 82 ? 2.493 -0.887 2.737 1.00 85.50 82 THR A O 1
ATOM 660 N N . GLU A 1 83 ? 1.607 -2.757 3.602 1.00 85.38 83 GLU A N 1
ATOM 661 C CA . GLU A 1 83 ? 1.534 -3.483 2.332 1.00 85.38 83 GLU A CA 1
ATOM 662 C C . GLU A 1 83 ? 0.643 -2.768 1.301 1.00 85.38 83 GLU A C 1
ATOM 664 O O . GLU A 1 83 ? 1.035 -2.592 0.151 1.00 85.38 83 GLU A O 1
ATOM 669 N N . ALA A 1 84 ? -0.537 -2.283 1.705 1.00 87.06 84 ALA A N 1
ATOM 670 C CA . ALA A 1 84 ? -1.418 -1.536 0.808 1.00 87.06 84 ALA A CA 1
ATOM 671 C C . ALA A 1 84 ? -0.781 -0.214 0.346 1.00 87.06 84 ALA A C 1
ATOM 673 O O . ALA A 1 84 ? -0.905 0.152 -0.824 1.00 87.06 84 ALA A O 1
ATOM 674 N N . THR A 1 85 ? -0.072 0.482 1.239 1.00 87.00 85 THR A N 1
ATOM 675 C CA . THR A 1 85 ? 0.691 1.692 0.908 1.00 87.00 85 THR A CA 1
ATOM 676 C C . THR A 1 85 ? 1.823 1.381 -0.068 1.00 87.00 85 THR A C 1
ATOM 678 O O . THR A 1 85 ? 1.984 2.087 -1.062 1.00 87.00 85 THR A O 1
ATOM 681 N N . HIS A 1 86 ? 2.567 0.296 0.156 1.00 84.12 86 HIS A N 1
ATOM 682 C CA . HIS A 1 86 ? 3.644 -0.130 -0.731 1.00 84.12 86 HIS A CA 1
ATOM 683 C C . HIS A 1 86 ? 3.115 -0.486 -2.125 1.00 84.12 86 HIS A C 1
ATOM 685 O O . HIS A 1 86 ? 3.633 -0.002 -3.130 1.00 84.12 86 HIS A O 1
ATOM 691 N N . GLN A 1 87 ? 2.022 -1.243 -2.203 1.00 85.94 87 GLN A N 1
ATOM 692 C CA . GLN A 1 87 ? 1.372 -1.545 -3.476 1.00 85.94 87 GLN A CA 1
ATOM 693 C C . GLN A 1 87 ? 0.868 -0.288 -4.188 1.00 85.94 87 GLN A C 1
ATOM 695 O O . GLN A 1 87 ? 0.983 -0.193 -5.410 1.00 85.94 87 GLN A O 1
ATOM 700 N N . HIS A 1 88 ? 0.312 0.680 -3.454 1.00 86.56 88 HIS A N 1
ATOM 701 C CA . HIS A 1 88 ? -0.103 1.956 -4.033 1.00 86.56 88 HIS A CA 1
ATOM 702 C C . HIS A 1 88 ? 1.092 2.715 -4.623 1.00 86.56 88 HIS A C 1
ATOM 704 O O . HIS A 1 88 ? 1.029 3.132 -5.777 1.00 86.56 88 HIS A O 1
ATOM 710 N N . TYR A 1 89 ? 2.195 2.816 -3.877 1.00 85.50 89 TYR A N 1
ATOM 711 C CA . TYR A 1 89 ? 3.439 3.422 -4.350 1.00 85.50 89 TYR A CA 1
ATOM 712 C C . TYR A 1 89 ? 3.940 2.764 -5.642 1.00 85.50 89 TYR A C 1
ATOM 714 O O . TYR A 1 89 ? 4.198 3.455 -6.626 1.00 85.50 89 TYR A O 1
ATOM 722 N N . LEU A 1 90 ? 3.997 1.430 -5.679 1.00 83.38 90 LEU A N 1
ATOM 723 C CA . LEU A 1 90 ? 4.429 0.680 -6.859 1.00 83.38 90 LEU A CA 1
ATOM 724 C C . LEU A 1 90 ? 3.539 0.942 -8.083 1.00 83.38 90 LEU A C 1
ATOM 726 O O . LEU A 1 90 ? 4.053 1.083 -9.193 1.00 83.38 90 LEU A O 1
ATOM 730 N N . ARG A 1 91 ? 2.215 1.033 -7.900 1.00 85.44 91 ARG A N 1
ATOM 731 C CA . ARG A 1 91 ? 1.277 1.355 -8.989 1.00 85.44 91 ARG A CA 1
ATOM 732 C C . ARG A 1 91 ? 1.475 2.772 -9.509 1.00 85.44 91 ARG A C 1
ATOM 734 O O . ARG A 1 91 ? 1.526 2.957 -10.722 1.00 85.44 91 ARG A O 1
ATOM 741 N N . THR A 1 92 ? 1.599 3.748 -8.613 1.00 87.12 92 THR A N 1
ATOM 742 C CA . THR A 1 92 ? 1.830 5.150 -8.987 1.00 87.12 92 THR A CA 1
ATOM 743 C C . THR A 1 92 ? 3.151 5.291 -9.735 1.00 87.12 92 THR A C 1
ATOM 745 O O . THR A 1 92 ? 3.186 5.873 -10.814 1.00 87.12 92 THR A O 1
ATOM 748 N N . PHE A 1 93 ? 4.214 4.661 -9.238 1.00 83.50 93 PHE A N 1
ATOM 749 C CA . PHE A 1 93 ? 5.509 4.675 -9.903 1.00 83.50 93 PHE A CA 1
ATOM 750 C C . PHE A 1 93 ? 5.460 4.015 -11.288 1.00 83.50 93 PHE A C 1
ATOM 752 O O . PHE A 1 93 ? 5.954 4.574 -12.263 1.00 83.50 93 PHE A O 1
ATOM 759 N N . HIS A 1 94 ? 4.809 2.856 -11.419 1.00 80.75 94 HIS A N 1
ATOM 760 C CA . HIS A 1 94 ? 4.616 2.205 -12.718 1.00 80.75 94 HIS A CA 1
ATOM 761 C C . HIS A 1 94 ? 3.860 3.104 -13.711 1.00 80.75 94 HIS A C 1
ATOM 763 O O . HIS A 1 94 ? 4.203 3.161 -14.895 1.00 80.75 94 HIS A O 1
ATOM 769 N N . GLN A 1 95 ? 2.846 3.829 -13.234 1.00 85.06 95 GLN A N 1
ATOM 770 C CA . GLN A 1 95 ? 2.096 4.781 -14.047 1.00 85.06 95 GLN A CA 1
ATOM 771 C C . GLN A 1 95 ? 2.997 5.912 -14.562 1.00 85.06 95 GLN A C 1
ATOM 773 O O . GLN A 1 95 ? 2.967 6.222 -15.752 1.00 85.06 95 GLN A O 1
ATOM 778 N N . GLU A 1 96 ? 3.847 6.475 -13.702 1.00 85.25 96 GLU A N 1
ATOM 779 C CA . GLU A 1 96 ? 4.825 7.495 -14.095 1.00 85.25 96 GLU A CA 1
ATOM 780 C C . GLU A 1 96 ? 5.828 6.961 -15.125 1.00 85.25 96 GLU A C 1
ATOM 782 O O . GLU A 1 96 ? 6.075 7.612 -16.140 1.00 85.25 96 GLU A O 1
ATOM 787 N N . GLN A 1 97 ? 6.363 5.752 -14.924 1.00 79.69 97 GLN A N 1
ATOM 788 C CA . GLN A 1 97 ? 7.274 5.119 -15.888 1.00 79.69 97 GLN A CA 1
ATOM 789 C C . GLN A 1 97 ? 6.601 4.899 -17.250 1.00 79.69 97 GLN A C 1
ATOM 791 O O . GLN A 1 97 ? 7.209 5.148 -18.293 1.00 79.69 97 GLN A O 1
ATOM 796 N N . THR A 1 98 ? 5.324 4.504 -17.245 1.00 82.00 98 THR A N 1
ATOM 797 C CA . THR A 1 98 ? 4.524 4.345 -18.467 1.00 82.00 98 THR A CA 1
ATOM 798 C C . THR A 1 98 ? 4.396 5.672 -19.215 1.00 82.00 98 THR A C 1
ATOM 800 O O . THR A 1 98 ? 4.588 5.713 -20.430 1.00 82.00 98 THR A O 1
ATOM 803 N N . TRP A 1 99 ? 4.135 6.776 -18.506 1.00 86.81 99 TRP A N 1
ATOM 804 C CA . TRP A 1 99 ? 4.073 8.115 -19.107 1.00 86.81 99 TRP A CA 1
ATOM 805 C C . TRP A 1 99 ? 5.408 8.577 -19.696 1.00 86.81 99 TRP A C 1
ATOM 807 O O . TRP A 1 99 ? 5.418 9.284 -20.699 1.00 86.81 99 TRP A O 1
ATOM 817 N N . GLN A 1 100 ? 6.529 8.132 -19.129 1.00 83.44 100 GLN A N 1
ATOM 818 C CA . GLN A 1 100 ? 7.877 8.394 -19.646 1.00 83.44 100 GLN A CA 1
ATOM 819 C C . GLN A 1 100 ? 8.269 7.479 -20.824 1.00 83.44 100 GLN A C 1
ATOM 821 O O . GLN A 1 100 ? 9.404 7.528 -21.299 1.00 83.44 100 GLN A O 1
ATOM 826 N N . GLY A 1 101 ? 7.366 6.609 -21.293 1.00 82.62 101 GLY A N 1
ATOM 827 C CA . GLY A 1 101 ? 7.632 5.660 -22.378 1.00 82.62 101 GLY A CA 1
ATOM 828 C C . GLY A 1 101 ? 8.526 4.479 -21.977 1.00 82.62 101 GLY A C 1
ATOM 829 O O . GLY A 1 101 ? 8.953 3.709 -22.838 1.00 82.62 101 GLY A O 1
ATOM 830 N N . GLN A 1 102 ? 8.810 4.301 -20.681 1.00 73.44 102 GLN A N 1
ATOM 831 C CA . GLN A 1 102 ? 9.540 3.150 -20.146 1.00 73.44 102 GLN A CA 1
ATOM 832 C C . GLN A 1 102 ? 8.548 1.992 -19.915 1.00 73.44 102 GLN A C 1
ATOM 834 O O . GLN A 1 102 ? 8.103 1.747 -18.795 1.00 73.44 102 GLN A O 1
ATOM 839 N N . CYS A 1 103 ? 8.191 1.259 -20.974 1.00 67.81 103 CYS A N 1
ATOM 840 C CA . CYS A 1 103 ? 7.360 0.049 -20.875 1.00 67.81 103 CYS A CA 1
ATOM 841 C C . CYS A 1 103 ? 8.178 -1.147 -20.354 1.00 67.81 103 CYS A C 1
ATOM 843 O O . CYS A 1 103 ? 8.558 -2.043 -21.108 1.00 67.81 103 CYS A O 1
ATOM 845 N N . LEU A 1 104 ? 8.473 -1.160 -19.054 1.00 68.19 104 LEU A N 1
ATOM 846 C CA . LEU A 1 104 ? 9.004 -2.343 -18.376 1.00 68.19 104 LEU A CA 1
ATOM 847 C C . LEU A 1 104 ? 7.854 -3.274 -17.981 1.00 68.19 104 LEU A C 1
ATOM 849 O O . LEU A 1 104 ? 6.817 -2.830 -17.499 1.00 68.19 104 LEU A O 1
ATOM 853 N N . ASN A 1 105 ? 8.044 -4.578 -18.182 1.00 69.06 105 ASN A N 1
ATOM 854 C CA . ASN A 1 105 ? 7.024 -5.588 -17.908 1.00 69.06 105 ASN A CA 1
ATOM 855 C C . ASN A 1 105 ? 6.656 -5.576 -16.401 1.00 69.06 105 ASN A C 1
ATOM 857 O O . ASN A 1 105 ? 7.579 -5.636 -15.585 1.00 69.06 105 ASN A O 1
ATOM 861 N N . PRO A 1 106 ? 5.371 -5.526 -15.996 1.00 64.12 106 PRO A N 1
ATOM 862 C CA . PRO A 1 106 ? 4.937 -5.481 -14.591 1.00 64.12 106 PRO A CA 1
ATOM 863 C C . PRO A 1 106 ? 5.627 -6.497 -13.666 1.00 64.12 106 PRO A C 1
ATOM 865 O O . PRO A 1 106 ? 5.985 -6.179 -12.535 1.00 64.12 106 PRO A O 1
ATOM 868 N N . SER A 1 107 ? 5.917 -7.699 -14.170 1.00 69.69 107 SER A N 1
ATOM 869 C CA . SER A 1 107 ? 6.612 -8.755 -13.419 1.00 69.69 107 SER A CA 1
ATOM 870 C C . SER A 1 107 ? 8.060 -8.405 -13.048 1.00 69.69 107 SER A C 1
ATOM 872 O O . SER A 1 107 ? 8.584 -8.904 -12.055 1.00 69.69 107 SER A O 1
ATOM 874 N N . SER A 1 108 ? 8.713 -7.526 -13.816 1.00 66.88 108 SER A N 1
ATOM 875 C CA . SER A 1 108 ? 10.071 -7.040 -13.524 1.00 66.88 108 SER A CA 1
ATOM 876 C C . SER A 1 108 ? 10.122 -6.065 -12.341 1.00 66.88 108 SER A C 1
ATOM 878 O O . SER A 1 108 ? 11.185 -5.864 -11.759 1.00 66.88 108 SER A O 1
ATOM 880 N N . TRP A 1 109 ? 8.967 -5.530 -11.933 1.00 63.53 109 TRP A N 1
ATOM 881 C CA . TRP A 1 109 ? 8.816 -4.650 -10.773 1.00 63.53 109 TRP A CA 1
ATOM 882 C C . TRP A 1 109 ? 8.563 -5.401 -9.461 1.00 63.53 109 TRP A C 1
ATOM 884 O O . TRP A 1 109 ? 8.382 -4.773 -8.421 1.00 63.53 109 TRP A O 1
ATOM 894 N N . GLY A 1 110 ? 8.552 -6.739 -9.484 1.00 62.00 110 GLY A N 1
ATOM 895 C CA . GLY A 1 110 ? 8.324 -7.556 -8.289 1.00 62.00 110 GLY A CA 1
ATOM 896 C C . GLY A 1 110 ? 6.858 -7.653 -7.863 1.00 62.00 110 GLY A C 1
ATOM 897 O O . GLY A 1 110 ? 6.589 -8.056 -6.735 1.00 62.00 110 GLY A O 1
ATOM 898 N N . TRP A 1 111 ? 5.916 -7.306 -8.748 1.00 64.56 111 TRP A N 1
ATOM 899 C CA . TRP A 1 111 ? 4.491 -7.551 -8.527 1.00 64.56 111 TRP A CA 1
ATOM 900 C C . TRP A 1 111 ? 4.260 -9.071 -8.541 1.00 64.56 111 TRP A C 1
ATOM 902 O O . TRP A 1 111 ? 4.500 -9.722 -9.561 1.00 64.56 111 TRP A O 1
ATOM 912 N N . LYS A 1 112 ? 3.850 -9.631 -7.400 1.00 60.34 112 LYS A N 1
ATOM 913 C CA . LYS A 1 112 ? 3.360 -11.007 -7.255 1.00 60.34 112 LYS A CA 1
ATOM 914 C C . LYS A 1 112 ? 1.892 -10.986 -6.873 1.00 60.34 112 LYS A C 1
ATOM 916 O O . LYS A 1 112 ? 1.524 -10.102 -6.069 1.00 60.34 112 LYS A O 1
#

pLDDT: mean 71.39, std 15.61, range [35.97, 92.88]

Radius of gyration: 27.66 Å; chains: 1; bounding box: 66×20×88 Å

Secondary structure (DSSP, 8-state):
-----------HHHHHHHHHHHHHHHHHHHHHHHHHHHHHHHHHHHHHHHHHHHHHHHHHHHHHHHHH-SSPPPGGGSPPPHHHHHHHHHHHHHHHHHHTT----GGGGT--